Protein AF-R5PTF3-F1 (afdb_monomer_lite)

pLDDT: mean 95.13, std 4.02, range [66.94, 98.62]

Structure (mmCIF, N/CA/C/O backbone):
data_AF-R5PTF3-F1
#
_entry.id   AF-R5PTF3-F1
#
loop_
_atom_site.group_PDB
_atom_site.id
_atom_site.type_symbol
_atom_site.label_atom_id
_atom_site.label_alt_id
_atom_site.label_comp_id
_atom_site.label_asym_id
_atom_site.label_entity_id
_atom_site.label_seq_id
_atom_site.pdbx_PDB_ins_code
_atom_site.Cartn_x
_atom_site.Cartn_y
_atom_site.Cartn_z
_atom_site.occupancy
_atom_site.B_iso_or_equiv
_atom_site.auth_seq_id
_atom_site.auth_comp_id
_atom_site.auth_asym_id
_atom_site.auth_atom_id
_atom_site.pdbx_PDB_model_num
ATOM 1 N N . MET A 1 1 ? 1.029 9.473 -10.080 1.00 85.06 1 MET A N 1
ATOM 2 C CA . MET A 1 1 ? 0.817 8.023 -9.929 1.00 85.06 1 MET A CA 1
ATOM 3 C C . MET A 1 1 ? 0.333 7.669 -8.536 1.00 85.06 1 MET A C 1
ATOM 5 O O . MET A 1 1 ? -0.855 7.446 -8.408 1.00 85.06 1 MET A O 1
ATOM 9 N N . GLU A 1 2 ? 1.169 7.704 -7.494 1.00 86.12 2 GLU A N 1
ATOM 10 C CA . GLU A 1 2 ? 0.723 7.482 -6.101 1.00 86.12 2 GLU A CA 1
ATOM 11 C C . GLU A 1 2 ? -0.422 8.429 -5.703 1.00 86.12 2 GLU A C 1
ATOM 13 O O . GLU A 1 2 ? -1.477 7.994 -5.263 1.00 86.12 2 GLU A O 1
ATOM 18 N N . ARG A 1 3 ? -0.299 9.732 -5.988 1.00 90.38 3 ARG A N 1
ATOM 19 C CA . ARG A 1 3 ? -1.401 10.696 -5.780 1.00 90.38 3 ARG A CA 1
ATOM 20 C C . ARG A 1 3 ? -2.704 10.304 -6.486 1.00 90.38 3 ARG A C 1
ATOM 22 O O . ARG A 1 3 ? -3.780 10.504 -5.934 1.00 90.38 3 ARG A O 1
ATOM 29 N N . ASP A 1 4 ? -2.607 9.763 -7.699 1.00 92.44 4 ASP A N 1
ATOM 30 C CA . ASP A 1 4 ? -3.776 9.321 -8.464 1.00 92.44 4 ASP A CA 1
ATOM 31 C C . ASP A 1 4 ? -4.361 8.045 -7.858 1.00 92.44 4 ASP A C 1
ATOM 33 O O . ASP A 1 4 ? -5.572 7.938 -7.718 1.00 92.44 4 ASP A O 1
ATOM 37 N N . PHE A 1 5 ? -3.509 7.116 -7.414 1.00 96.25 5 PHE A N 1
ATOM 38 C CA . PHE A 1 5 ? -3.936 5.921 -6.696 1.00 96.25 5 PHE A CA 1
ATOM 39 C C . PHE A 1 5 ? -4.669 6.277 -5.396 1.00 96.25 5 PHE A C 1
ATOM 41 O O . PHE A 1 5 ? -5.786 5.810 -5.173 1.00 96.25 5 PHE A O 1
ATOM 48 N N . ALA A 1 6 ? -4.091 7.163 -4.582 1.00 96.81 6 ALA A N 1
ATOM 49 C CA . ALA A 1 6 ? -4.720 7.675 -3.371 1.00 96.81 6 ALA A CA 1
ATOM 50 C C . ALA A 1 6 ? -6.099 8.277 -3.675 1.00 96.81 6 ALA A C 1
ATOM 52 O O . ALA A 1 6 ? -7.094 7.816 -3.124 1.00 96.81 6 ALA A O 1
ATOM 53 N N . ARG A 1 7 ? -6.187 9.211 -4.630 1.00 95.56 7 ARG A N 1
ATOM 54 C CA . ARG A 1 7 ? -7.453 9.858 -5.006 1.00 95.56 7 ARG A CA 1
ATOM 55 C C . ARG A 1 7 ? -8.495 8.864 -5.525 1.00 95.56 7 ARG A C 1
ATOM 57 O O . ARG A 1 7 ? -9.645 8.876 -5.089 1.00 95.56 7 ARG A O 1
ATOM 64 N N . ASP A 1 8 ? -8.114 8.037 -6.493 1.00 95.94 8 ASP A N 1
ATOM 65 C CA . ASP A 1 8 ? -9.064 7.278 -7.310 1.00 95.94 8 ASP A CA 1
ATOM 66 C C . ASP A 1 8 ? -9.461 5.940 -6.670 1.00 95.94 8 ASP A C 1
ATOM 68 O O . ASP A 1 8 ? -10.546 5.426 -6.962 1.00 95.94 8 ASP A O 1
ATOM 72 N 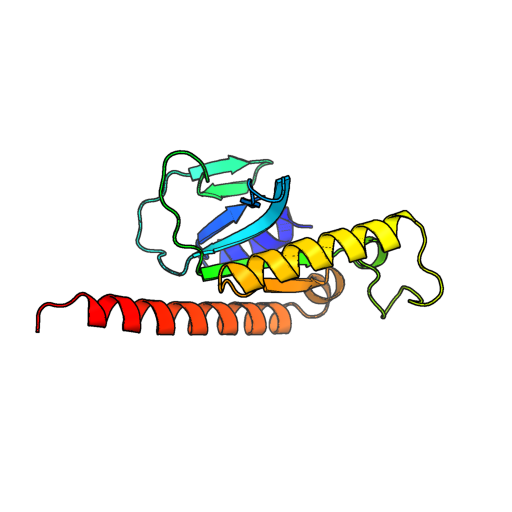N . PHE A 1 9 ? -8.625 5.400 -5.774 1.00 97.31 9 PHE A N 1
ATOM 73 C CA . PHE A 1 9 ? -8.848 4.114 -5.110 1.00 97.31 9 PHE A CA 1
ATOM 74 C C . PHE A 1 9 ? -9.027 4.238 -3.601 1.00 97.31 9 PHE A C 1
ATOM 76 O O . PHE A 1 9 ? -9.918 3.583 -3.068 1.00 97.31 9 PHE A O 1
ATOM 83 N N . LEU A 1 10 ? -8.232 5.051 -2.904 1.00 97.38 10 LEU A N 1
ATOM 84 C CA . LEU A 1 10 ? -8.314 5.130 -1.443 1.00 97.38 10 LEU A CA 1
ATOM 85 C C . LEU A 1 10 ? -9.377 6.142 -1.001 1.00 97.38 10 LEU A C 1
ATOM 87 O O . LEU A 1 10 ? -10.390 5.755 -0.416 1.00 97.38 10 LEU A O 1
ATOM 91 N N . ASP A 1 11 ? -9.204 7.412 -1.364 1.00 96.44 11 ASP A N 1
ATOM 92 C CA . ASP A 1 11 ? -10.078 8.520 -0.972 1.00 96.44 11 ASP A CA 1
ATOM 93 C C . ASP A 1 11 ? -11.506 8.302 -1.478 1.00 96.44 11 ASP A C 1
ATOM 95 O O . ASP A 1 11 ? -12.471 8.408 -0.720 1.00 96.44 11 ASP A O 1
ATOM 99 N N . LYS A 1 12 ? -11.650 7.927 -2.757 1.00 95.94 12 LYS A N 1
ATOM 100 C CA . LYS A 1 12 ? -12.953 7.662 -3.386 1.00 95.94 12 LYS A CA 1
ATOM 101 C C . LYS A 1 12 ? -13.754 6.562 -2.684 1.00 95.94 12 LYS A C 1
ATOM 103 O O . LYS A 1 12 ? -14.981 6.579 -2.749 1.00 95.94 12 LYS A O 1
ATOM 108 N N . ASN A 1 13 ? -13.077 5.620 -2.028 1.00 94.75 13 ASN A N 1
ATOM 109 C CA . ASN A 1 13 ? -13.707 4.517 -1.303 1.00 94.75 13 ASN A CA 1
ATOM 110 C C . ASN A 1 13 ? -13.680 4.719 0.222 1.00 94.75 13 ASN A C 1
ATOM 112 O O . ASN A 1 13 ? -13.996 3.790 0.960 1.00 94.75 13 ASN A O 1
ATOM 116 N N . GLY A 1 14 ? -13.316 5.916 0.703 1.00 94.38 14 GLY A N 1
ATOM 117 C CA . GLY A 1 14 ? -13.292 6.244 2.131 1.00 94.38 14 GLY A CA 1
ATOM 118 C C . GLY A 1 14 ? -12.279 5.427 2.937 1.00 94.38 14 GLY A C 1
ATOM 119 O O . GLY A 1 14 ? -12.465 5.231 4.136 1.00 94.38 14 GLY A O 1
ATOM 120 N N . ILE A 1 15 ? -11.232 4.916 2.288 1.00 96.81 15 ILE A N 1
ATOM 121 C CA . ILE A 1 15 ? -10.205 4.107 2.943 1.00 96.81 15 ILE A CA 1
ATOM 122 C C . ILE A 1 15 ? -9.294 5.036 3.743 1.00 96.81 15 ILE A C 1
ATOM 124 O O . ILE A 1 15 ? -8.801 6.035 3.225 1.00 96.81 15 ILE A O 1
ATOM 128 N N . VAL A 1 16 ? -9.049 4.694 5.009 1.00 97.81 16 VAL A N 1
ATOM 129 C CA . VAL A 1 16 ? -8.187 5.469 5.907 1.00 97.81 16 VAL A CA 1
ATOM 130 C C . VAL A 1 16 ? -6.759 4.934 5.848 1.00 97.81 16 VAL A C 1
ATOM 132 O O . VAL A 1 16 ? -6.521 3.738 6.042 1.00 97.81 16 VAL A O 1
ATOM 135 N N . TYR A 1 17 ? -5.799 5.826 5.602 1.00 98.56 17 TYR A N 1
ATOM 136 C CA . TYR A 1 17 ? -4.403 5.450 5.398 1.00 98.56 17 TYR A CA 1
ATOM 137 C C . TYR A 1 17 ? -3.397 6.481 5.912 1.00 98.56 17 TYR A C 1
ATOM 139 O O . TYR A 1 17 ? -3.684 7.677 5.998 1.00 98.56 17 TYR A O 1
ATOM 147 N N . ILE A 1 18 ? -2.186 6.002 6.191 1.00 98.56 18 ILE A N 1
ATOM 148 C CA . ILE A 1 18 ? -0.962 6.808 6.271 1.00 98.56 18 ILE A CA 1
ATOM 149 C C . ILE A 1 18 ? -0.279 6.728 4.906 1.00 98.56 18 ILE A C 1
ATOM 151 O O . ILE A 1 18 ? -0.116 5.627 4.384 1.00 98.56 18 ILE A O 1
ATOM 155 N N . TYR A 1 19 ? 0.122 7.866 4.338 1.00 98.50 19 TYR A N 1
ATOM 156 C CA . TYR A 1 19 ? 0.925 7.922 3.113 1.00 98.50 19 TYR A CA 1
ATOM 157 C C . TYR A 1 19 ? 2.414 8.029 3.454 1.00 98.50 19 TYR A C 1
ATOM 159 O O . TYR A 1 19 ? 2.794 8.807 4.333 1.00 98.50 19 TYR A O 1
ATOM 167 N N . GLN A 1 20 ? 3.249 7.263 2.744 1.00 97.50 20 GLN A N 1
ATOM 168 C CA . GLN A 1 20 ? 4.677 7.102 3.018 1.00 97.50 20 GLN A CA 1
ATOM 169 C C . GLN A 1 20 ? 4.923 6.723 4.487 1.00 97.50 20 GLN A C 1
ATOM 171 O O . GLN A 1 20 ? 5.557 7.470 5.241 1.00 97.50 20 GLN A O 1
ATOM 176 N N . TYR A 1 21 ? 4.376 5.574 4.890 1.00 98.31 21 TYR A N 1
ATOM 177 C CA . TYR A 1 21 ? 4.517 5.020 6.233 1.00 98.31 21 TYR A CA 1
ATOM 178 C C . TYR A 1 21 ? 5.964 4.603 6.494 1.00 98.31 21 TYR A C 1
ATOM 180 O O . TYR A 1 21 ? 6.524 3.790 5.762 1.00 98.31 21 TYR A O 1
ATOM 188 N N . GLU A 1 22 ? 6.570 5.114 7.560 1.00 98.06 22 GLU A N 1
ATOM 189 C CA . GLU A 1 22 ? 7.942 4.799 7.941 1.00 98.06 22 GLU A CA 1
ATOM 190 C C . GLU A 1 22 ? 8.012 3.562 8.843 1.00 98.06 22 GLU A C 1
ATOM 192 O O . GLU A 1 22 ? 7.636 3.603 10.018 1.00 98.06 22 GLU A O 1
ATOM 197 N N . ALA A 1 23 ? 8.602 2.482 8.336 1.00 97.69 23 ALA A N 1
ATOM 198 C CA . ALA A 1 23 ? 9.071 1.374 9.158 1.00 97.69 23 ALA A CA 1
ATOM 199 C C . ALA A 1 23 ? 10.457 1.720 9.727 1.00 97.69 23 ALA A C 1
ATOM 201 O O . ALA A 1 23 ? 11.505 1.445 9.130 1.00 97.69 23 ALA A O 1
ATOM 202 N N . LYS A 1 24 ? 10.452 2.410 10.875 1.00 95.94 24 LYS A N 1
ATOM 203 C CA . LYS A 1 24 ? 11.640 3.028 11.498 1.00 95.94 24 LYS A CA 1
ATOM 204 C C . LYS A 1 24 ? 12.773 2.045 11.790 1.00 95.94 24 LYS A C 1
ATOM 206 O O . LYS A 1 24 ? 13.945 2.394 11.669 1.00 95.94 24 LYS A O 1
ATOM 211 N N . ASP A 1 25 ? 12.430 0.818 12.153 1.00 95.69 25 ASP A N 1
ATOM 212 C CA . ASP A 1 25 ? 13.348 -0.277 12.462 1.00 95.69 25 ASP A CA 1
ATOM 213 C C . ASP A 1 25 ? 14.150 -0.756 11.245 1.00 95.69 25 ASP A C 1
ATOM 215 O O . ASP A 1 25 ? 15.317 -1.121 11.394 1.00 95.69 25 ASP A O 1
ATOM 219 N N . ILE A 1 26 ? 13.585 -0.672 10.037 1.00 97.12 26 ILE A N 1
ATOM 220 C CA . ILE A 1 26 ? 14.309 -0.964 8.787 1.00 97.12 26 ILE A CA 1
ATOM 221 C C . ILE A 1 26 ? 14.736 0.292 8.018 1.00 97.12 26 ILE A C 1
ATOM 223 O O . ILE A 1 26 ? 15.418 0.174 7.000 1.00 97.12 26 ILE A O 1
ATOM 227 N N . LYS A 1 27 ? 14.383 1.493 8.502 1.00 96.88 27 LYS A N 1
ATOM 228 C CA . LYS A 1 27 ? 14.657 2.790 7.852 1.00 96.88 27 LYS A CA 1
ATOM 229 C C . LYS A 1 27 ? 14.192 2.805 6.389 1.00 96.88 27 LYS A C 1
ATOM 231 O O . LYS A 1 27 ? 14.939 3.176 5.471 1.00 96.88 27 LYS A O 1
ATOM 236 N N . ARG A 1 28 ? 12.970 2.319 6.165 1.00 97.56 28 ARG A N 1
ATOM 237 C CA . ARG A 1 28 ? 12.309 2.264 4.856 1.00 97.56 28 ARG A CA 1
ATOM 238 C C . ARG A 1 28 ? 10.873 2.744 4.970 1.00 97.56 28 ARG A C 1
ATOM 240 O O . ARG A 1 28 ? 10.288 2.722 6.049 1.00 97.56 28 ARG A O 1
ATOM 247 N N . TYR A 1 29 ? 10.336 3.154 3.831 1.00 97.94 29 TYR A N 1
ATOM 248 C CA . TYR A 1 29 ? 8.973 3.639 3.710 1.00 97.94 29 TYR A CA 1
ATOM 249 C C . TYR A 1 29 ? 8.146 2.655 2.898 1.00 97.94 29 TYR A C 1
ATOM 251 O O . TYR A 1 29 ? 8.672 2.089 1.940 1.00 97.94 29 TYR A O 1
ATOM 259 N N . PHE A 1 30 ? 6.893 2.479 3.294 1.00 98.44 30 PHE A N 1
ATOM 260 C CA . PHE A 1 30 ? 5.841 1.874 2.488 1.00 98.44 30 PHE A CA 1
ATOM 261 C C . PHE A 1 30 ? 4.960 2.970 1.906 1.00 98.44 30 PHE A C 1
ATOM 263 O O . PHE A 1 30 ? 4.722 3.966 2.592 1.00 98.44 30 PHE A O 1
ATOM 270 N N . ASP A 1 31 ? 4.446 2.798 0.690 1.00 98.00 31 ASP A N 1
ATOM 271 C CA . ASP A 1 31 ? 3.648 3.849 0.046 1.00 98.00 31 ASP A CA 1
ATOM 272 C C . ASP A 1 31 ? 2.384 4.152 0.844 1.00 98.00 31 ASP A C 1
ATOM 274 O O . ASP A 1 31 ? 2.075 5.319 1.094 1.00 98.00 31 ASP A O 1
ATOM 278 N N . TYR A 1 32 ? 1.700 3.108 1.329 1.00 98.62 32 TYR A N 1
ATOM 279 C CA . TYR A 1 32 ? 0.544 3.268 2.205 1.00 98.62 32 TYR A CA 1
ATOM 280 C C . TYR A 1 32 ? 0.493 2.226 3.319 1.00 98.62 32 TYR A C 1
ATOM 282 O O . TYR A 1 32 ? 0.738 1.041 3.097 1.00 98.62 32 TYR A O 1
ATOM 290 N N . ALA A 1 33 ? 0.066 2.660 4.503 1.00 98.56 33 ALA A N 1
ATOM 291 C CA . ALA A 1 33 ? -0.413 1.774 5.561 1.00 98.56 33 ALA A CA 1
ATOM 292 C C . ALA A 1 33 ? -1.917 1.973 5.742 1.00 98.56 33 ALA A C 1
ATOM 294 O O . ALA A 1 33 ? -2.362 3.099 5.965 1.00 98.56 33 ALA A O 1
ATOM 295 N N . ILE A 1 34 ? -2.696 0.895 5.663 1.00 98.50 34 ILE A N 1
ATOM 296 C CA . ILE A 1 34 ? -4.163 0.939 5.688 1.00 98.50 34 ILE A CA 1
ATOM 297 C C . ILE A 1 34 ? -4.693 0.464 7.037 1.00 98.50 34 ILE A C 1
ATOM 299 O O . ILE A 1 34 ? -4.170 -0.491 7.614 1.00 98.50 34 ILE A O 1
ATOM 303 N N . THR A 1 35 ? -5.770 1.087 7.517 1.00 97.69 35 THR A N 1
ATOM 304 C CA . THR A 1 35 ? -6.541 0.620 8.677 1.00 97.69 35 THR A CA 1
ATOM 305 C C . THR A 1 35 ? -7.995 0.352 8.300 1.00 97.69 35 THR A C 1
ATOM 307 O O . THR A 1 35 ? -8.588 1.099 7.525 1.00 97.69 35 THR A O 1
ATOM 310 N N . VAL A 1 36 ? -8.586 -0.698 8.877 1.00 96.50 36 VAL A N 1
ATOM 311 C CA . VAL A 1 36 ? -10.041 -0.936 8.814 1.00 96.50 36 VAL A CA 1
ATOM 312 C C . VAL A 1 36 ? -10.814 -0.230 9.935 1.00 96.50 36 VAL A C 1
ATOM 314 O O . VAL A 1 36 ? -12.039 -0.235 9.935 1.00 96.50 36 VAL A O 1
ATOM 317 N N . TYR A 1 37 ? -10.116 0.397 10.885 1.00 94.81 37 TYR A N 1
ATOM 318 C CA . TYR A 1 37 ? -10.708 1.145 12.001 1.00 94.81 37 TYR A CA 1
ATOM 319 C C . TYR A 1 37 ? -11.071 2.569 11.564 1.00 94.81 37 TYR A C 1
ATOM 321 O O . TYR A 1 37 ? -10.531 3.559 12.057 1.00 94.81 37 TYR A O 1
ATOM 329 N N . SER A 1 38 ? -11.943 2.663 10.562 1.00 90.62 38 SER A N 1
ATOM 330 C CA . SER A 1 38 ? -12.312 3.920 9.896 1.00 90.62 38 SER A CA 1
ATOM 331 C C . SER A 1 38 ? -13.066 4.913 10.793 1.00 90.62 38 SER A C 1
ATOM 333 O O . SER A 1 38 ? -13.089 6.107 10.516 1.00 90.62 38 SER A O 1
ATOM 335 N N . GLU A 1 39 ? -13.663 4.430 11.880 1.00 90.38 39 GLU A N 1
ATOM 336 C CA . GLU A 1 39 ? -14.452 5.199 12.842 1.00 90.38 39 GLU A CA 1
ATOM 337 C C . GLU A 1 39 ? -13.612 6.007 13.844 1.00 90.38 39 GLU A C 1
ATOM 339 O O . GLU A 1 39 ? -14.149 6.822 14.597 1.00 90.38 39 GLU A O 1
ATOM 344 N N . VAL A 1 40 ? -12.298 5.780 13.888 1.00 93.50 40 VAL A N 1
ATOM 345 C CA . VAL A 1 40 ? -11.398 6.483 14.804 1.00 93.50 40 VAL A CA 1
ATOM 346 C C . VAL A 1 40 ? -11.083 7.881 14.269 1.00 93.50 40 VAL A C 1
ATOM 348 O O . VAL A 1 40 ? -10.706 8.065 13.112 1.00 93.50 40 VAL A O 1
ATOM 351 N N . ASN A 1 41 ? -11.167 8.883 15.146 1.00 94.94 41 ASN A N 1
ATOM 352 C CA . ASN A 1 41 ? -10.788 10.262 14.835 1.00 94.94 41 ASN A CA 1
ATOM 353 C C . ASN A 1 41 ? -9.261 10.424 14.843 1.00 94.94 41 ASN A C 1
ATOM 355 O O . ASN A 1 41 ? -8.678 10.871 15.832 1.00 94.94 41 ASN A O 1
ATOM 359 N N . TYR A 1 42 ? -8.612 10.042 13.747 1.00 97.69 42 TYR A N 1
ATOM 360 C CA . TYR A 1 42 ? -7.170 10.202 13.587 1.00 97.69 42 TYR A CA 1
ATOM 361 C C . TYR A 1 42 ? -6.763 11.659 13.342 1.00 97.69 42 TYR A C 1
ATOM 363 O O . TYR A 1 42 ? -7.438 12.408 12.632 1.00 97.69 42 TYR A O 1
ATOM 371 N N . LEU A 1 43 ? -5.592 12.045 13.855 1.00 97.50 43 LEU A N 1
ATOM 372 C CA . LEU A 1 43 ? -4.928 13.279 13.443 1.00 97.50 43 LEU A CA 1
ATOM 373 C C . LEU A 1 43 ? -4.485 13.137 11.985 1.00 97.50 43 LEU A C 1
ATOM 375 O O . LEU A 1 43 ? -3.825 12.164 11.620 1.00 97.50 43 LEU A O 1
ATOM 379 N N . THR A 1 44 ? -4.833 14.108 11.148 1.00 97.38 44 THR A N 1
ATOM 380 C CA . THR A 1 44 ? -4.470 14.105 9.726 1.00 97.38 44 THR A CA 1
ATOM 381 C C . THR A 1 44 ? -3.4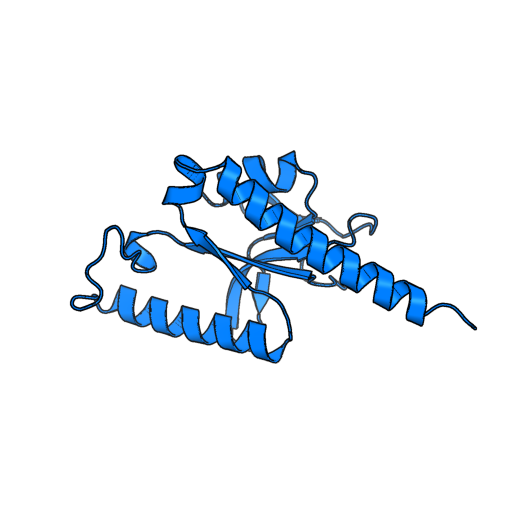32 15.169 9.418 1.00 97.38 44 THR A C 1
ATOM 383 O O . THR A 1 44 ? -3.386 16.208 10.075 1.00 97.38 44 THR A O 1
ATOM 386 N N . GLU A 1 45 ? -2.661 14.949 8.365 1.00 97.62 45 GLU A N 1
ATOM 387 C CA . GLU A 1 45 ? -1.744 15.924 7.787 1.00 97.62 45 GLU A CA 1
ATOM 388 C C . GLU A 1 45 ? -1.892 15.973 6.264 1.00 97.62 45 GLU A C 1
ATOM 390 O O . GLU A 1 45 ? -2.552 15.126 5.661 1.00 97.62 45 GLU A O 1
ATOM 395 N N . ILE A 1 46 ? -1.305 16.998 5.645 1.00 97.06 46 ILE A N 1
ATOM 396 C CA . ILE A 1 46 ? -1.182 17.079 4.190 1.00 97.06 46 ILE A CA 1
ATOM 397 C C . ILE A 1 46 ? 0.278 16.811 3.847 1.00 97.06 46 ILE A C 1
ATOM 399 O O . ILE A 1 46 ? 1.145 17.623 4.171 1.00 97.06 46 ILE A O 1
ATOM 403 N N . LYS A 1 47 ? 0.541 15.693 3.172 1.00 94.94 47 LYS A N 1
ATOM 404 C CA . LYS A 1 47 ? 1.871 15.304 2.701 1.00 94.94 47 LYS A CA 1
ATOM 405 C C . LYS A 1 47 ? 1.845 15.241 1.183 1.00 94.94 47 LYS A C 1
ATOM 407 O O . LYS A 1 47 ? 1.027 14.534 0.606 1.00 94.94 47 LYS A O 1
ATOM 412 N N . ASP A 1 48 ? 2.684 16.041 0.527 1.00 92.12 48 ASP A N 1
ATOM 413 C CA . ASP A 1 48 ? 2.739 16.124 -0.938 1.00 92.12 48 ASP A CA 1
ATOM 414 C C . ASP A 1 48 ? 1.371 16.382 -1.604 1.00 92.12 48 ASP A C 1
ATOM 416 O O . ASP A 1 48 ? 1.082 15.879 -2.687 1.00 92.12 48 ASP A O 1
ATOM 420 N N . GLY A 1 49 ? 0.505 17.166 -0.957 1.00 92.38 49 GLY A N 1
ATOM 421 C CA . GLY A 1 49 ? -0.847 17.459 -1.448 1.00 92.38 49 GLY A CA 1
ATOM 422 C C . GLY A 1 49 ? -1.875 16.340 -1.232 1.00 92.38 49 GLY A C 1
ATOM 423 O O . GLY A 1 49 ? -3.021 16.507 -1.637 1.00 92.38 49 GLY A O 1
ATOM 424 N N . ILE A 1 50 ? -1.499 15.237 -0.580 1.00 95.12 50 ILE A N 1
ATOM 425 C CA . ILE A 1 50 ? -2.401 14.163 -0.154 1.00 95.12 50 ILE A CA 1
ATOM 426 C C . ILE A 1 50 ? -2.779 14.400 1.309 1.00 95.12 50 ILE A C 1
ATOM 428 O O . ILE A 1 50 ? -1.900 14.565 2.155 1.00 95.12 50 ILE A O 1
ATOM 432 N N . LYS A 1 51 ? -4.078 14.411 1.623 1.00 96.88 51 LYS A N 1
ATOM 433 C CA . LYS A 1 51 ? -4.550 14.426 3.013 1.00 96.88 51 LYS A CA 1
ATOM 434 C C . LYS A 1 51 ? -4.569 12.992 3.540 1.00 96.88 51 LYS A C 1
ATOM 436 O O . LYS A 1 51 ? -5.397 12.202 3.109 1.00 96.88 51 LYS A O 1
ATOM 441 N N . CYS A 1 52 ? -3.702 12.675 4.492 1.00 97.94 52 CYS A N 1
ATOM 442 C CA . CYS A 1 52 ? -3.584 11.338 5.071 1.00 97.94 52 CYS A CA 1
ATOM 443 C C . CYS A 1 52 ? -3.511 11.397 6.600 1.00 97.94 52 CYS A C 1
ATOM 445 O O . CYS A 1 52 ? -3.414 12.470 7.200 1.00 97.94 52 CYS A O 1
ATOM 447 N N . VAL A 1 53 ? -3.564 10.239 7.254 1.00 98.31 53 VAL A N 1
ATOM 448 C CA . VAL A 1 53 ? -3.322 10.132 8.694 1.00 98.31 53 VAL A CA 1
ATOM 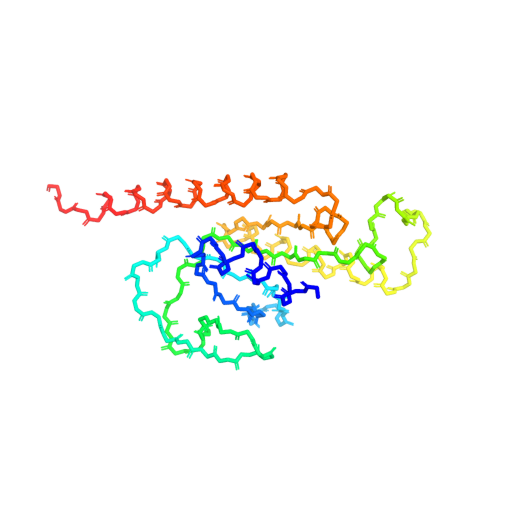449 C C . VAL A 1 53 ? -1.855 10.434 8.993 1.00 98.31 53 VAL A C 1
ATOM 451 O O . VAL A 1 53 ? -0.961 9.961 8.293 1.00 98.31 53 VAL A O 1
ATOM 454 N N . LYS A 1 54 ? -1.611 11.214 10.049 1.00 98.00 54 LYS A N 1
ATOM 455 C CA . LYS A 1 54 ? -0.267 11.499 10.549 1.00 98.00 54 LYS A CA 1
ATOM 456 C C . LYS A 1 54 ? 0.285 10.290 11.299 1.00 98.00 54 LYS A C 1
ATOM 458 O O . LYS A 1 54 ? -0.353 9.804 12.224 1.00 98.00 54 LYS A O 1
ATOM 463 N N . GLN A 1 55 ? 1.479 9.816 10.969 1.00 97.44 55 GLN A N 1
ATOM 464 C CA . GLN A 1 55 ? 2.035 8.651 11.671 1.00 97.44 55 GLN A CA 1
ATOM 465 C C . GLN A 1 55 ? 2.435 8.960 13.125 1.00 97.44 55 GLN A C 1
ATOM 467 O O . GLN A 1 55 ? 2.199 8.160 14.027 1.00 97.44 55 GLN A O 1
ATOM 472 N N . GLU A 1 56 ? 3.048 10.119 13.362 1.00 95.94 56 GLU A N 1
ATOM 473 C CA . GLU A 1 56 ? 3.631 10.458 14.661 1.00 95.94 56 GLU A CA 1
ATOM 474 C C . GLU A 1 56 ? 2.601 10.969 15.672 1.00 95.94 56 GLU A C 1
ATOM 476 O O . GLU A 1 56 ? 1.748 11.801 15.356 1.00 95.94 56 GLU A O 1
ATOM 481 N N . GLY A 1 57 ? 2.765 10.551 16.930 1.00 93.69 57 GLY A N 1
ATOM 482 C CA . GLY A 1 57 ? 1.990 11.070 18.060 1.00 93.69 57 GLY A CA 1
ATOM 483 C C . GLY A 1 57 ? 0.602 10.451 18.230 1.00 93.69 57 GLY A C 1
ATOM 484 O O . GLY A 1 57 ? -0.173 10.939 19.048 1.00 93.69 57 GLY A O 1
ATOM 485 N N . GLN A 1 58 ? 0.283 9.382 17.498 1.00 95.31 58 GLN A N 1
ATOM 486 C CA . GLN A 1 58 ? -0.948 8.618 17.683 1.00 95.31 58 GLN A CA 1
ATOM 487 C C . GLN A 1 58 ? -0.744 7.132 17.391 1.00 95.31 58 GLN A C 1
ATOM 489 O O . GLN A 1 58 ? 0.211 6.732 16.728 1.00 95.31 58 GLN A O 1
ATOM 494 N N . TYR A 1 59 ? -1.660 6.306 17.893 1.00 95.12 59 TYR A N 1
ATOM 495 C CA . TYR A 1 59 ? -1.699 4.891 17.555 1.00 95.12 59 TYR A CA 1
ATOM 496 C C . TYR A 1 59 ? -2.508 4.674 16.275 1.00 95.12 59 TYR A C 1
ATOM 498 O O . TYR A 1 59 ? -3.647 5.127 16.174 1.00 95.12 59 TYR A O 1
ATOM 506 N N . PHE A 1 60 ? -1.934 3.939 15.324 1.00 96.75 60 PHE A N 1
ATOM 507 C CA . PHE A 1 60 ? -2.586 3.559 14.076 1.00 96.75 60 PHE A CA 1
ATOM 508 C C . PHE A 1 60 ? -2.547 2.027 13.918 1.00 96.75 60 PHE A C 1
ATOM 510 O O . PHE A 1 60 ? -1.474 1.471 13.669 1.00 96.75 60 PHE A O 1
ATOM 517 N N . PRO A 1 61 ? -3.678 1.318 14.099 1.00 95.56 61 PRO A N 1
ATOM 518 C CA . PRO A 1 61 ? -3.747 -0.134 13.958 1.00 95.56 61 PRO A CA 1
ATOM 519 C C . PRO A 1 61 ? -3.675 -0.549 12.481 1.00 95.56 61 PRO A C 1
ATOM 521 O O . PRO A 1 61 ? -4.689 -0.674 11.794 1.00 95.56 61 PRO A O 1
ATOM 524 N N . VAL A 1 62 ? -2.455 -0.779 11.993 1.00 97.31 62 VAL A N 1
ATOM 525 C CA . VAL A 1 62 ? -2.221 -1.216 10.611 1.00 97.31 62 VAL A CA 1
ATOM 526 C C . VAL A 1 62 ? -2.888 -2.569 10.364 1.00 97.31 62 VAL A C 1
ATOM 528 O O . VAL A 1 62 ? -2.619 -3.554 11.050 1.00 97.31 62 VAL A O 1
ATOM 531 N N . SER A 1 63 ? -3.746 -2.612 9.349 1.00 97.75 63 SER A N 1
ATOM 532 C CA . SER A 1 63 ? -4.426 -3.818 8.879 1.00 97.75 63 SER A CA 1
ATOM 533 C C . SER A 1 63 ? -3.655 -4.500 7.750 1.00 97.75 63 SER A C 1
ATOM 535 O O . SER A 1 63 ? -3.568 -5.724 7.739 1.00 97.75 63 SER A O 1
ATOM 537 N N . PHE A 1 64 ? -3.084 -3.720 6.827 1.00 98.38 64 PHE A N 1
ATOM 538 C CA . PHE A 1 64 ? -2.181 -4.177 5.765 1.00 98.38 64 PHE A CA 1
ATOM 539 C C . PHE A 1 64 ? -1.385 -2.999 5.175 1.00 98.38 64 PHE A C 1
ATOM 541 O O . PHE A 1 64 ? -1.758 -1.838 5.360 1.00 98.38 64 PHE A O 1
ATOM 548 N N . MET A 1 65 ? -0.292 -3.307 4.475 1.00 98.50 65 MET A N 1
ATOM 549 C CA . MET A 1 65 ? 0.547 -2.348 3.744 1.00 98.50 65 MET A CA 1
ATOM 550 C C . MET A 1 65 ? 0.288 -2.429 2.238 1.00 98.50 65 MET A C 1
ATOM 552 O O . MET A 1 65 ? -0.075 -3.495 1.734 1.00 98.50 65 MET A O 1
ATOM 556 N N . ILE A 1 66 ? 0.522 -1.329 1.521 1.00 98.50 66 ILE A N 1
ATOM 557 C CA . ILE A 1 66 ? 0.486 -1.269 0.055 1.00 98.50 66 ILE A CA 1
ATOM 558 C C . ILE A 1 66 ? 1.803 -0.705 -0.486 1.00 98.50 66 ILE A C 1
ATOM 560 O O . ILE A 1 66 ? 2.318 0.277 0.047 1.00 98.50 66 ILE A O 1
ATOM 564 N N . GLU A 1 67 ? 2.276 -1.294 -1.584 1.00 98.12 67 GLU A N 1
ATOM 565 C CA . GLU A 1 67 ? 3.287 -0.726 -2.487 1.00 98.12 67 GLU A CA 1
ATOM 566 C C . GLU A 1 67 ? 2.698 -0.590 -3.898 1.00 98.12 67 GLU A C 1
ATOM 568 O O . GLU A 1 67 ? 2.050 -1.517 -4.402 1.00 98.12 67 GLU A O 1
ATOM 573 N N . VAL A 1 68 ? 2.922 0.557 -4.533 1.00 97.19 68 VAL A N 1
ATOM 574 C CA . VAL A 1 68 ? 2.602 0.840 -5.931 1.00 97.19 68 VAL A CA 1
ATOM 575 C C . VAL A 1 68 ? 3.881 0.700 -6.752 1.00 97.19 68 VAL A C 1
ATOM 577 O O . VAL A 1 68 ? 4.663 1.631 -6.922 1.00 97.19 68 VAL A O 1
ATOM 580 N N . ASP A 1 69 ? 4.078 -0.489 -7.308 1.00 95.94 69 ASP A N 1
ATOM 581 C CA . ASP A 1 69 ? 5.322 -0.846 -7.973 1.00 95.94 69 ASP A CA 1
ATOM 582 C C . ASP A 1 69 ? 5.362 -0.306 -9.414 1.00 95.94 69 ASP A C 1
ATOM 584 O O . ASP A 1 69 ? 4.586 -0.695 -10.301 1.00 95.94 69 ASP A O 1
ATOM 588 N N . GLY A 1 70 ? 6.324 0.584 -9.672 1.00 94.81 70 GLY A N 1
ATOM 589 C CA . GLY A 1 70 ? 6.679 1.040 -11.015 1.00 94.81 70 GLY A CA 1
ATOM 590 C C . GLY A 1 70 ? 7.360 -0.065 -11.815 1.00 94.81 70 GLY A C 1
ATOM 591 O O . GLY A 1 70 ? 8.417 -0.563 -11.423 1.00 94.81 70 GLY A O 1
ATOM 592 N N . GLY A 1 71 ? 6.795 -0.425 -12.971 1.00 94.12 71 GLY A N 1
ATOM 593 C CA . GLY A 1 71 ? 7.178 -1.661 -13.657 1.00 94.12 71 GLY A CA 1
ATOM 594 C C . GLY A 1 71 ? 8.661 -1.745 -14.040 1.00 94.12 71 GLY A C 1
ATOM 595 O O . GLY A 1 71 ? 9.299 -2.773 -13.845 1.00 94.12 71 GLY A O 1
ATOM 596 N N . TYR A 1 72 ? 9.262 -0.656 -14.522 1.00 94.19 72 TYR A N 1
ATOM 597 C CA . TYR A 1 72 ? 10.692 -0.655 -14.849 1.00 94.19 72 TYR A CA 1
ATOM 598 C C . TYR A 1 72 ? 11.577 -0.754 -13.595 1.00 94.19 72 TYR A C 1
ATOM 600 O O . TYR A 1 72 ? 12.565 -1.490 -13.583 1.00 94.19 72 TYR A O 1
ATOM 608 N N . TYR A 1 73 ? 11.226 -0.023 -12.534 1.00 93.25 73 TYR A N 1
ATOM 609 C CA . TYR A 1 73 ? 12.033 0.102 -11.318 1.00 93.25 73 TYR A CA 1
ATOM 610 C C . TYR A 1 73 ? 11.984 -1.153 -10.444 1.00 93.25 73 TYR A C 1
ATOM 612 O O . TYR A 1 73 ? 13.016 -1.553 -9.902 1.00 93.25 73 TYR A O 1
ATOM 620 N N . HIS A 1 74 ? 10.815 -1.786 -10.357 1.00 94.81 74 HIS A N 1
ATOM 621 C CA . HIS A 1 74 ? 10.579 -3.015 -9.595 1.00 94.81 74 HIS A CA 1
ATOM 622 C C . HIS A 1 74 ? 10.643 -4.281 -10.460 1.00 94.81 74 HIS A C 1
ATOM 624 O O . HIS A 1 74 ? 10.446 -5.387 -9.968 1.00 94.81 74 HIS A O 1
ATOM 630 N N . SER A 1 75 ? 11.051 -4.141 -11.727 1.00 94.88 75 SER A N 1
ATOM 631 C CA . SER A 1 75 ? 11.319 -5.257 -12.646 1.00 94.88 75 SER A CA 1
ATOM 632 C C . SER A 1 75 ? 10.096 -6.131 -12.929 1.00 94.88 75 SER A C 1
ATOM 634 O O . SER A 1 75 ? 10.153 -7.3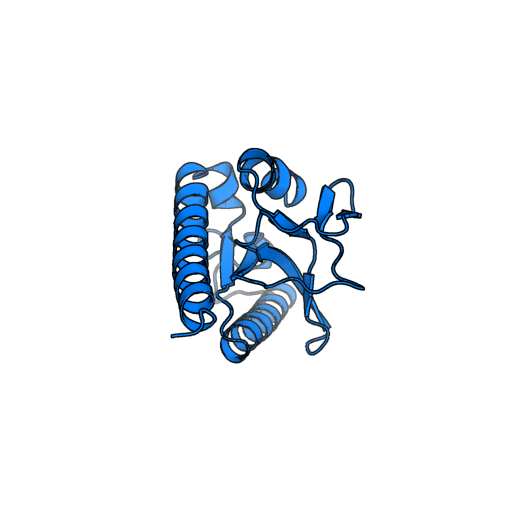52 -12.812 1.00 94.88 75 SER A O 1
ATOM 636 N N . ASP A 1 76 ? 8.994 -5.494 -13.307 1.00 94.56 76 ASP A N 1
ATOM 637 C CA . ASP A 1 76 ? 7.785 -6.158 -13.775 1.00 94.56 76 ASP A CA 1
ATOM 638 C C . ASP A 1 76 ? 8.112 -7.118 -14.934 1.00 94.56 76 ASP A C 1
ATOM 640 O O . ASP A 1 76 ? 8.618 -6.668 -15.972 1.00 94.56 76 ASP A O 1
ATOM 644 N N . PRO A 1 77 ? 7.796 -8.419 -14.802 1.00 92.94 77 PRO A N 1
ATOM 645 C CA . PRO A 1 77 ? 8.148 -9.434 -15.795 1.00 92.94 77 PRO A CA 1
ATOM 646 C C . PRO A 1 77 ? 7.465 -9.222 -17.152 1.00 92.94 77 PRO A C 1
ATOM 648 O O . PRO A 1 77 ? 7.866 -9.823 -18.145 1.00 92.94 77 PRO A O 1
ATOM 651 N N . ARG A 1 78 ? 6.442 -8.359 -17.234 1.00 92.75 78 ARG A N 1
ATOM 652 C CA . ARG A 1 78 ? 5.813 -7.972 -18.507 1.00 92.75 78 ARG A CA 1
ATOM 653 C C . ARG A 1 78 ? 6.730 -7.128 -19.389 1.00 92.75 78 ARG A C 1
ATOM 655 O O . ARG A 1 78 ? 6.516 -7.084 -20.597 1.00 92.75 78 ARG A O 1
ATOM 662 N N . ILE A 1 79 ? 7.698 -6.421 -18.799 1.00 92.12 79 ILE A N 1
ATOM 663 C CA . ILE A 1 79 ? 8.535 -5.446 -19.516 1.00 92.12 79 ILE A CA 1
ATOM 664 C C . ILE A 1 79 ? 10.034 -5.554 -19.222 1.00 92.12 79 ILE A C 1
ATOM 666 O O . ILE A 1 79 ? 10.831 -4.987 -19.968 1.00 92.12 79 ILE A O 1
ATOM 670 N N . VAL A 1 80 ? 10.438 -6.257 -18.163 1.00 91.62 80 VAL A N 1
ATOM 671 C CA . VAL A 1 80 ? 11.844 -6.451 -17.796 1.00 91.62 80 VAL A CA 1
ATOM 672 C C . VAL A 1 80 ? 12.190 -7.936 -17.827 1.00 91.62 80 VAL A C 1
ATOM 674 O O . VAL A 1 80 ? 11.505 -8.761 -17.234 1.00 91.62 80 VAL A O 1
ATOM 677 N N . ASP A 1 81 ? 13.297 -8.253 -18.495 1.00 92.31 81 ASP A N 1
ATOM 678 C CA . ASP A 1 81 ? 13.927 -9.572 -18.466 1.00 92.31 81 ASP A CA 1
ATOM 679 C C . ASP A 1 81 ? 14.653 -9.767 -17.122 1.00 92.31 81 ASP A C 1
ATOM 681 O O . ASP A 1 81 ? 15.624 -9.062 -16.816 1.00 92.31 81 ASP A O 1
ATOM 685 N N . GLU A 1 82 ? 14.173 -10.707 -16.305 1.00 87.06 82 GLU A N 1
ATOM 686 C CA . GLU A 1 82 ? 14.701 -10.959 -14.960 1.00 87.06 82 GLU A CA 1
ATOM 687 C C . GLU A 1 82 ? 16.155 -11.449 -14.947 1.00 87.06 82 GLU A C 1
ATOM 689 O O . GLU A 1 82 ? 16.851 -11.253 -13.947 1.00 87.06 82 GLU A O 1
ATOM 694 N N . ASP A 1 83 ? 16.653 -12.013 -16.049 1.00 90.81 83 ASP A N 1
ATOM 695 C CA . ASP A 1 83 ? 18.044 -12.463 -16.149 1.00 90.81 83 ASP A CA 1
ATOM 696 C C . ASP A 1 83 ? 19.010 -11.300 -16.431 1.00 90.81 83 ASP A C 1
ATOM 698 O O . ASP A 1 83 ? 20.232 -11.434 -16.307 1.00 90.81 83 ASP A O 1
ATOM 702 N N . LYS A 1 84 ? 18.479 -10.120 -16.778 1.00 93.19 84 LYS A N 1
ATOM 703 C CA . LYS A 1 84 ? 19.257 -8.951 -17.222 1.00 93.19 84 LYS A CA 1
ATOM 704 C C . LYS A 1 84 ? 19.001 -7.701 -16.384 1.00 93.19 84 LYS A C 1
ATOM 706 O O . LYS A 1 84 ? 19.070 -6.581 -16.887 1.00 93.19 84 LYS A O 1
ATOM 711 N N . LEU A 1 85 ? 18.763 -7.876 -15.083 1.00 95.19 85 LEU A N 1
ATOM 712 C CA . LEU A 1 85 ? 18.549 -6.745 -14.178 1.00 95.19 85 LEU A CA 1
ATOM 713 C C . LEU A 1 85 ? 19.794 -5.862 -14.044 1.00 95.19 85 LEU A C 1
ATOM 715 O O . LEU A 1 85 ? 20.907 -6.335 -13.770 1.00 95.19 85 LEU A O 1
ATOM 719 N N . ASN A 1 86 ? 19.580 -4.553 -14.145 1.00 95.69 86 ASN A N 1
ATOM 720 C CA . ASN A 1 86 ? 20.605 -3.556 -13.868 1.00 95.69 86 ASN A CA 1
ATOM 721 C C . ASN A 1 86 ? 20.853 -3.409 -12.342 1.00 95.69 86 ASN A C 1
ATOM 723 O O . ASN A 1 86 ? 20.083 -3.930 -11.527 1.00 95.69 86 ASN A O 1
ATOM 727 N N . PRO A 1 87 ? 21.927 -2.718 -11.911 1.00 97.38 87 PRO A N 1
ATOM 728 C CA . PRO A 1 87 ? 22.248 -2.575 -10.487 1.00 97.38 87 PRO A CA 1
ATOM 729 C C . PRO A 1 87 ? 21.133 -1.945 -9.637 1.00 97.38 87 PRO A C 1
ATOM 731 O O . PRO A 1 87 ? 20.901 -2.394 -8.517 1.00 97.38 87 PRO A O 1
ATOM 734 N N . MET A 1 88 ? 20.415 -0.951 -10.170 1.00 96.44 88 MET A N 1
ATOM 735 C CA . MET A 1 88 ? 19.294 -0.298 -9.483 1.00 96.44 88 MET A CA 1
ATOM 736 C C . MET A 1 88 ? 18.138 -1.283 -9.258 1.00 96.44 88 MET A C 1
ATOM 738 O O . MET A 1 88 ? 17.653 -1.410 -8.141 1.00 96.44 88 MET A O 1
ATOM 742 N N . GLN A 1 89 ? 17.746 -2.036 -10.285 1.00 96.88 89 GLN A N 1
ATOM 743 C CA . GLN A 1 89 ? 16.700 -3.060 -10.203 1.00 96.88 89 GLN A CA 1
ATOM 744 C C . GLN A 1 89 ? 17.061 -4.174 -9.212 1.00 96.88 89 GLN A C 1
ATOM 746 O O . GLN A 1 89 ? 16.230 -4.596 -8.410 1.00 96.88 89 GLN A O 1
ATOM 751 N N . LYS A 1 90 ? 18.325 -4.620 -9.210 1.00 96.88 90 LYS A N 1
ATOM 752 C CA . LYS A 1 90 ? 18.833 -5.587 -8.223 1.00 96.88 90 LYS A CA 1
ATOM 753 C C . LYS A 1 90 ? 18.753 -5.037 -6.799 1.00 96.88 90 LYS A C 1
ATOM 755 O O . LYS A 1 90 ? 18.360 -5.766 -5.888 1.00 96.88 90 LYS A O 1
ATOM 760 N N . HIS A 1 91 ? 19.108 -3.766 -6.607 1.00 96.75 91 HIS A N 1
ATOM 761 C CA . HIS A 1 91 ? 18.987 -3.098 -5.314 1.00 96.75 91 HIS A CA 1
ATOM 762 C C . HIS A 1 91 ? 17.525 -2.983 -4.867 1.00 96.75 91 HIS A C 1
ATOM 764 O O . HIS A 1 91 ? 17.217 -3.324 -3.727 1.00 96.75 91 HIS A O 1
ATOM 770 N N . ASN A 1 92 ? 16.616 -2.594 -5.762 1.00 96.50 92 ASN A N 1
ATOM 771 C CA . ASN A 1 92 ? 15.189 -2.506 -5.460 1.00 96.50 92 ASN A CA 1
ATOM 772 C C . ASN A 1 92 ? 14.615 -3.872 -5.076 1.00 96.50 92 ASN A C 1
ATOM 774 O O . ASN A 1 92 ? 14.034 -3.981 -4.004 1.00 96.50 92 ASN A O 1
ATOM 778 N N . LYS A 1 93 ? 14.919 -4.947 -5.822 1.00 95.44 93 LYS A N 1
ATOM 779 C CA . LYS A 1 93 ? 14.532 -6.317 -5.430 1.00 95.44 93 LYS A CA 1
ATOM 780 C C . LYS A 1 93 ? 15.071 -6.722 -4.051 1.00 95.44 93 LYS A C 1
ATOM 782 O O . LYS A 1 93 ? 14.451 -7.519 -3.349 1.00 95.44 93 LYS A O 1
ATOM 787 N N . PHE A 1 94 ? 16.242 -6.226 -3.648 1.00 97.12 94 PHE A N 1
ATOM 788 C CA . PHE A 1 94 ? 16.763 -6.458 -2.300 1.00 97.12 94 PHE A CA 1
ATOM 789 C C . PHE A 1 94 ? 15.968 -5.686 -1.238 1.00 97.12 94 PHE A C 1
ATOM 791 O O . PHE A 1 94 ? 15.620 -6.263 -0.208 1.00 97.12 94 PHE A O 1
ATOM 798 N N . VAL A 1 95 ? 15.649 -4.415 -1.492 1.00 97.06 95 VAL A N 1
ATOM 799 C CA . VAL A 1 95 ? 14.798 -3.605 -0.608 1.00 97.06 95 VAL A CA 1
ATOM 800 C C . VAL A 1 95 ? 13.397 -4.209 -0.494 1.00 97.06 95 VAL A C 1
ATOM 802 O O . VAL A 1 95 ? 12.882 -4.314 0.617 1.00 97.06 95 VAL A O 1
ATOM 805 N N . ASP A 1 96 ? 12.830 -4.695 -1.596 1.00 97.19 96 ASP A N 1
ATOM 806 C CA . ASP A 1 96 ? 11.539 -5.379 -1.629 1.00 97.19 96 ASP A CA 1
ATOM 807 C C . ASP A 1 96 ? 11.527 -6.591 -0.695 1.00 97.19 96 ASP A C 1
ATOM 809 O O . ASP A 1 96 ? 10.658 -6.696 0.166 1.00 97.19 96 ASP A O 1
ATOM 813 N N . LYS A 1 97 ? 12.575 -7.422 -0.736 1.00 97.81 97 LYS A N 1
ATOM 814 C CA . LYS A 1 97 ? 12.730 -8.556 0.192 1.00 97.81 97 LYS A CA 1
ATOM 815 C C . LYS A 1 97 ? 12.836 -8.134 1.657 1.00 97.81 97 LYS A C 1
ATOM 817 O O . LYS A 1 97 ? 12.418 -8.888 2.535 1.00 97.81 97 LYS A O 1
ATOM 822 N N . ILE A 1 98 ? 13.437 -6.979 1.954 1.00 98.25 98 ILE A N 1
ATOM 823 C CA . ILE A 1 98 ? 13.484 -6.450 3.327 1.00 98.25 98 ILE A CA 1
ATOM 824 C C . ILE A 1 98 ? 12.071 -6.086 3.784 1.00 98.25 98 ILE A C 1
ATOM 826 O O . ILE A 1 98 ? 11.681 -6.471 4.886 1.00 98.25 98 ILE A O 1
ATOM 830 N N . LYS A 1 99 ? 11.305 -5.393 2.936 1.00 98.38 99 LYS A N 1
ATOM 831 C CA . LYS A 1 99 ? 9.915 -5.017 3.216 1.00 98.38 99 LYS A CA 1
ATOM 832 C C . LYS A 1 99 ? 9.025 -6.249 3.405 1.00 98.38 99 LYS A C 1
ATOM 834 O O . LYS A 1 99 ? 8.307 -6.323 4.399 1.00 98.38 99 LYS A O 1
ATOM 839 N N . ASP A 1 100 ? 9.154 -7.251 2.535 1.00 98.12 100 ASP A N 1
ATOM 840 C CA . ASP A 1 100 ? 8.403 -8.509 2.630 1.00 98.12 100 ASP A CA 1
ATOM 841 C C . ASP A 1 100 ? 8.667 -9.215 3.970 1.00 98.12 100 ASP A C 1
ATOM 843 O O . ASP A 1 100 ? 7.743 -9.642 4.664 1.00 98.12 100 ASP A O 1
ATOM 847 N N . ARG A 1 101 ? 9.944 -9.303 4.372 1.00 98.19 101 ARG A N 1
ATOM 848 C CA . ARG A 1 101 ? 10.339 -9.899 5.658 1.00 98.19 101 ARG A CA 1
ATOM 849 C C . ARG A 1 101 ? 9.791 -9.116 6.838 1.00 98.19 101 ARG A C 1
ATOM 851 O O . ARG A 1 101 ? 9.312 -9.729 7.785 1.00 98.19 101 ARG A O 1
ATOM 858 N N . TRP A 1 102 ? 9.858 -7.790 6.781 1.00 98.31 102 TRP A N 1
ATOM 859 C CA . TRP A 1 102 ? 9.336 -6.929 7.833 1.00 98.31 102 TRP A CA 1
ATOM 860 C C . TRP A 1 102 ? 7.833 -7.154 8.027 1.00 98.31 102 TRP A C 1
ATOM 862 O O . TRP A 1 102 ? 7.400 -7.508 9.120 1.00 98.31 102 TRP A O 1
ATOM 872 N N . CYS A 1 103 ? 7.052 -7.086 6.948 1.00 98.19 103 CYS A N 1
ATOM 873 C CA . CYS A 1 103 ? 5.622 -7.387 6.967 1.00 98.19 103 CYS A CA 1
ATOM 874 C C . CYS A 1 103 ? 5.331 -8.788 7.530 1.00 98.19 103 CYS A C 1
ATOM 876 O O . CYS A 1 103 ? 4.477 -8.939 8.407 1.00 98.19 103 CYS A O 1
ATOM 878 N N . GLY A 1 104 ? 6.095 -9.798 7.101 1.00 97.81 104 GLY A N 1
ATOM 879 C CA . GLY A 1 104 ? 5.980 -11.165 7.610 1.00 97.81 104 GLY A CA 1
ATOM 880 C C . GLY A 1 104 ? 6.252 -11.286 9.114 1.00 97.81 104 GLY A C 1
ATOM 881 O O . GLY A 1 104 ? 5.488 -11.940 9.819 1.00 97.81 104 GLY A O 1
ATOM 882 N N . MET A 1 105 ? 7.295 -10.626 9.626 1.00 97.44 105 MET A N 1
ATOM 883 C CA . MET A 1 105 ? 7.648 -10.639 11.054 1.00 97.44 105 MET A CA 1
ATOM 884 C C . MET A 1 105 ? 6.610 -9.935 11.932 1.00 97.44 105 MET A C 1
ATOM 886 O O . MET A 1 105 ? 6.391 -10.345 13.069 1.00 97.44 105 MET A O 1
ATOM 890 N N . HIS A 1 106 ? 5.961 -8.896 11.404 1.00 96.31 106 HIS A N 1
ATOM 891 C CA . HIS A 1 106 ? 4.924 -8.139 12.111 1.00 96.31 106 HIS A CA 1
ATOM 892 C C . HIS A 1 106 ? 3.511 -8.706 11.903 1.00 96.31 106 HIS A C 1
ATOM 894 O O . HIS A 1 106 ? 2.544 -8.164 12.437 1.00 96.31 106 HIS A O 1
ATOM 900 N N . CYS A 1 107 ? 3.368 -9.809 11.156 1.00 95.12 107 CYS A N 1
ATOM 901 C CA . CYS A 1 107 ? 2.074 -10.397 10.792 1.00 95.12 107 CYS A CA 1
ATOM 902 C C . CYS A 1 107 ? 1.132 -9.382 10.113 1.00 95.12 107 CYS A C 1
ATOM 904 O O . CYS A 1 107 ? -0.083 -9.374 10.362 1.00 95.12 107 CYS A O 1
ATOM 906 N N . ILE A 1 108 ? 1.708 -8.516 9.274 1.00 96.50 108 ILE A N 1
ATOM 907 C CA . ILE A 1 108 ? 1.008 -7.502 8.486 1.00 96.50 108 ILE A CA 1
ATOM 908 C C . ILE A 1 108 ? 1.034 -7.950 7.019 1.00 96.50 108 ILE A C 1
ATOM 910 O O . ILE A 1 108 ? 2.117 -8.090 6.454 1.00 96.50 108 ILE A O 1
ATOM 914 N N . PRO A 1 109 ? -0.122 -8.176 6.373 1.00 97.88 109 PRO A N 1
ATOM 915 C CA . PRO A 1 109 ? -0.171 -8.455 4.942 1.00 97.88 109 PRO A CA 1
ATOM 916 C C . PRO A 1 109 ? 0.414 -7.298 4.118 1.00 97.88 109 PRO A C 1
ATOM 918 O O . PRO A 1 109 ? 0.169 -6.133 4.429 1.00 97.88 109 PRO A O 1
ATOM 921 N N . LEU A 1 110 ? 1.139 -7.624 3.047 1.00 98.00 110 LEU A N 1
ATOM 922 C CA . LEU A 1 110 ? 1.649 -6.665 2.066 1.00 98.00 110 LEU A CA 1
ATOM 923 C C . LEU A 1 110 ? 0.949 -6.896 0.724 1.00 98.00 110 LEU A C 1
ATOM 925 O O . LEU A 1 110 ? 0.947 -8.017 0.214 1.00 98.00 110 LEU A O 1
ATOM 929 N N . LEU A 1 111 ? 0.340 -5.848 0.174 1.00 97.88 111 LEU A N 1
ATOM 930 C CA . LEU A 1 111 ? -0.290 -5.838 -1.142 1.00 97.88 111 LEU A CA 1
ATOM 931 C C . LEU A 1 111 ? 0.584 -5.032 -2.110 1.00 97.88 111 LEU A C 1
ATOM 933 O O . LEU A 1 111 ? 0.767 -3.832 -1.932 1.00 97.88 111 LEU A O 1
ATOM 937 N N . ARG A 1 112 ? 1.109 -5.684 -3.147 1.00 97.44 112 ARG A N 1
ATOM 938 C CA . ARG A 1 112 ? 1.857 -5.022 -4.225 1.00 97.44 112 ARG A CA 1
ATOM 939 C C . ARG A 1 112 ? 0.962 -4.841 -5.439 1.00 97.44 112 ARG A C 1
ATOM 941 O O . ARG A 1 112 ? 0.369 -5.806 -5.922 1.00 97.44 112 ARG A O 1
ATOM 948 N N . ILE A 1 113 ? 0.860 -3.610 -5.924 1.00 97.12 113 ILE A N 1
ATOM 949 C CA . ILE A 1 113 ? 0.020 -3.241 -7.061 1.00 97.12 113 ILE A CA 1
ATOM 950 C C . ILE A 1 113 ? 0.915 -2.635 -8.127 1.00 97.12 113 ILE A C 1
ATOM 952 O O . ILE A 1 113 ? 1.530 -1.597 -7.918 1.00 97.12 113 ILE A O 1
ATOM 956 N N . TRP A 1 114 ? 0.950 -3.244 -9.305 1.00 96.81 114 TRP A N 1
ATOM 957 C CA . TRP A 1 114 ? 1.705 -2.676 -10.410 1.00 96.81 114 TRP A CA 1
ATOM 958 C C . TRP A 1 114 ? 1.022 -1.441 -10.988 1.00 96.81 114 TRP A C 1
ATOM 960 O O . TRP A 1 114 ? -0.186 -1.436 -11.240 1.00 96.81 114 TRP A O 1
ATOM 970 N N . GLU A 1 115 ? 1.826 -0.444 -11.350 1.00 95.12 115 GLU A N 1
ATOM 971 C CA . GLU A 1 115 ? 1.383 0.742 -12.087 1.00 95.12 115 GLU A CA 1
ATOM 972 C C . GLU A 1 115 ? 0.551 0.412 -13.338 1.00 95.12 115 GLU A C 1
ATOM 974 O O . GLU A 1 115 ? -0.414 1.108 -13.670 1.00 95.12 115 GLU A O 1
ATOM 979 N N . TYR A 1 116 ? 0.916 -0.668 -14.035 1.00 95.19 116 TYR A N 1
ATOM 980 C CA . TYR A 1 116 ? 0.185 -1.150 -15.200 1.00 95.19 116 TYR A CA 1
ATOM 981 C C . TYR A 1 116 ? -1.268 -1.497 -14.856 1.00 95.19 116 TYR A C 1
ATOM 983 O O . TYR A 1 116 ? -2.179 -1.102 -15.583 1.00 95.19 116 TYR A O 1
ATOM 991 N N . ASP A 1 117 ? -1.496 -2.209 -13.751 1.00 95.88 117 ASP A N 1
ATOM 992 C CA . ASP A 1 117 ? -2.821 -2.692 -13.360 1.00 95.88 117 ASP A CA 1
ATOM 993 C C . ASP A 1 117 ? -3.726 -1.555 -12.879 1.00 95.88 117 ASP A C 1
ATOM 995 O O . ASP A 1 117 ? -4.923 -1.580 -13.149 1.00 95.88 117 AS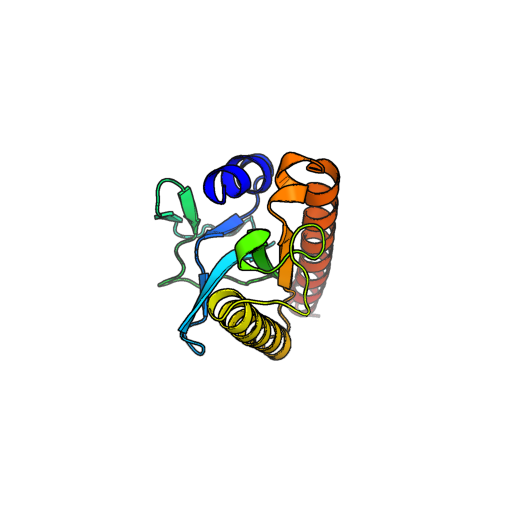P A O 1
ATOM 999 N N . ILE A 1 118 ? -3.158 -0.504 -12.284 1.00 95.62 118 ILE A N 1
ATOM 1000 C CA . ILE A 1 118 ? -3.899 0.717 -11.933 1.00 95.62 118 ILE A CA 1
ATOM 1001 C C . ILE A 1 118 ? -4.525 1.351 -13.183 1.00 95.62 118 ILE A C 1
ATOM 1003 O O . ILE A 1 118 ? -5.685 1.758 -13.161 1.00 95.62 118 ILE A O 1
ATOM 1007 N N . ARG A 1 119 ? -3.770 1.416 -14.289 1.00 94.25 119 ARG A N 1
ATOM 1008 C CA . ARG A 1 119 ? -4.216 2.066 -15.534 1.00 94.25 119 ARG A CA 1
ATOM 1009 C C . ARG A 1 119 ? -5.110 1.175 -16.390 1.00 94.25 119 ARG A C 1
ATOM 1011 O O . ARG A 1 119 ? -6.061 1.669 -16.987 1.00 94.25 119 ARG A O 1
ATOM 1018 N N . HIS A 1 120 ? -4.799 -0.116 -16.472 1.00 95.94 120 HIS A N 1
ATOM 1019 C CA . HIS A 1 120 ? -5.426 -1.018 -17.443 1.00 95.94 120 HIS A CA 1
ATOM 1020 C C . HIS A 1 120 ? -6.434 -1.980 -16.811 1.00 95.94 120 HIS A C 1
ATOM 1022 O O . HIS A 1 120 ? -7.354 -2.425 -17.489 1.00 95.94 120 HIS A O 1
ATOM 1028 N N . ASN A 1 121 ? -6.302 -2.273 -15.514 1.00 96.44 121 ASN A N 1
ATOM 1029 C CA . ASN A 1 121 ? -7.127 -3.241 -14.791 1.00 96.44 121 ASN A CA 1
ATOM 1030 C C . ASN A 1 121 ? -7.700 -2.670 -13.471 1.00 96.44 121 ASN A C 1
ATOM 1032 O O . ASN A 1 121 ? -7.654 -3.351 -12.443 1.00 96.44 121 ASN A O 1
ATOM 1036 N N . PRO A 1 122 ? -8.291 -1.456 -13.450 1.00 96.62 122 PRO A N 1
ATOM 1037 C CA . PRO A 1 122 ? -8.690 -0.793 -12.203 1.00 96.62 122 PRO A CA 1
ATOM 1038 C C . PRO A 1 122 ? -9.730 -1.586 -11.397 1.00 96.62 122 PRO A C 1
ATOM 1040 O O . PRO A 1 122 ? -9.714 -1.562 -10.170 1.00 96.62 122 PRO A O 1
ATOM 1043 N N . LYS A 1 123 ? -10.612 -2.345 -12.063 1.00 96.75 123 LYS A N 1
ATOM 1044 C CA . LYS A 1 123 ? -11.575 -3.225 -11.378 1.00 96.75 123 LYS A CA 1
ATOM 1045 C C . LYS A 1 123 ? -10.878 -4.320 -10.572 1.00 96.75 123 LYS A C 1
ATOM 1047 O O . LYS A 1 123 ? -11.219 -4.519 -9.416 1.00 96.75 123 LYS A O 1
ATOM 1052 N N . LYS A 1 124 ? -9.860 -4.958 -11.158 1.00 96.19 124 LYS A N 1
ATOM 1053 C CA . LYS A 1 124 ? -9.049 -5.974 -10.479 1.00 96.19 124 LYS A CA 1
ATOM 1054 C C . LYS A 1 124 ? -8.352 -5.383 -9.254 1.00 96.19 124 LYS A C 1
ATOM 1056 O O . LYS A 1 124 ? -8.349 -5.992 -8.196 1.00 96.19 124 LYS A O 1
ATOM 1061 N N . VAL A 1 125 ? -7.800 -4.176 -9.384 1.00 97.12 125 VAL A N 1
ATOM 1062 C CA . VAL A 1 125 ? -7.156 -3.478 -8.260 1.00 97.12 125 VAL A CA 1
ATOM 1063 C C . VAL A 1 125 ? -8.150 -3.214 -7.123 1.00 97.12 125 VAL A C 1
ATOM 1065 O O . VAL A 1 125 ? -7.824 -3.445 -5.962 1.00 97.12 125 VAL A O 1
ATOM 1068 N N . LEU A 1 126 ? -9.376 -2.787 -7.441 1.00 96.50 126 LEU A N 1
ATOM 1069 C CA . LEU A 1 126 ? -10.433 -2.600 -6.440 1.00 96.50 126 LEU A CA 1
ATOM 1070 C C . LEU A 1 126 ? -10.867 -3.914 -5.780 1.00 96.50 126 LEU A C 1
ATOM 1072 O O . LEU A 1 126 ? -11.096 -3.934 -4.572 1.00 96.50 126 LEU A O 1
ATOM 1076 N N . GLU A 1 127 ? -10.974 -5.001 -6.544 1.00 96.69 127 GLU A N 1
ATOM 1077 C CA . GLU A 1 127 ? -11.295 -6.329 -6.007 1.00 96.69 127 GLU A CA 1
ATOM 1078 C C . GLU A 1 127 ? -10.226 -6.804 -5.014 1.00 96.69 127 GLU A C 1
ATOM 1080 O O . GLU A 1 127 ? -10.562 -7.212 -3.901 1.00 96.69 127 GLU A O 1
ATOM 1085 N N . GLU A 1 128 ? -8.943 -6.670 -5.361 1.00 96.44 128 GLU A N 1
ATOM 1086 C CA . GLU A 1 128 ? -7.829 -6.996 -4.460 1.00 96.44 128 GLU A CA 1
ATOM 1087 C C . GLU A 1 128 ? -7.858 -6.140 -3.185 1.00 96.44 128 GLU A C 1
ATOM 1089 O O . GLU A 1 128 ? -7.796 -6.674 -2.075 1.00 96.44 128 GLU A O 1
ATOM 1094 N N . LEU A 1 129 ? -8.043 -4.821 -3.312 1.00 96.69 129 LEU A N 1
ATOM 1095 C CA . LEU A 1 129 ? -8.183 -3.930 -2.154 1.00 96.69 129 LEU A CA 1
ATOM 1096 C C . LEU A 1 129 ? -9.343 -4.353 -1.246 1.00 96.69 129 LEU A C 1
ATOM 1098 O O . LEU A 1 129 ? -9.181 -4.442 -0.027 1.00 96.69 129 LEU A O 1
ATOM 1102 N N . SER A 1 130 ? -10.503 -4.656 -1.832 1.00 95.94 130 SER A N 1
ATOM 1103 C CA . SER A 1 130 ? -11.680 -5.098 -1.084 1.00 95.94 130 SER A CA 1
ATOM 1104 C C . SER A 1 130 ? -11.415 -6.402 -0.331 1.00 95.94 130 SER A C 1
ATOM 1106 O O . SER A 1 130 ? -11.798 -6.529 0.833 1.00 95.94 130 SER A O 1
ATOM 1108 N N . ASN A 1 131 ? -10.707 -7.356 -0.940 1.00 96.75 131 ASN A N 1
ATOM 1109 C CA . ASN A 1 131 ? -10.343 -8.612 -0.285 1.00 96.75 131 ASN A CA 1
ATOM 1110 C C . ASN A 1 131 ? -9.503 -8.377 0.977 1.00 96.75 131 ASN A C 1
ATOM 1112 O O . ASN A 1 131 ? -9.816 -8.936 2.032 1.00 96.75 131 ASN A O 1
ATOM 1116 N N . TYR A 1 132 ? -8.486 -7.516 0.902 1.00 96.81 132 TYR A N 1
ATOM 1117 C CA . TYR A 1 132 ? -7.636 -7.191 2.050 1.00 96.81 132 TYR A CA 1
ATOM 1118 C C . TYR A 1 132 ? -8.403 -6.449 3.152 1.00 96.81 132 TYR A C 1
ATOM 1120 O O . TYR A 1 132 ? -8.259 -6.786 4.331 1.00 96.81 132 TYR A O 1
ATOM 1128 N N . ILE A 1 133 ? -9.281 -5.509 2.786 1.00 95.88 133 ILE A N 1
ATOM 1129 C CA . ILE A 1 133 ? -10.166 -4.819 3.739 1.00 95.88 133 ILE A CA 1
ATOM 1130 C C . ILE A 1 133 ? -11.075 -5.826 4.447 1.00 95.88 133 ILE A C 1
ATOM 1132 O O . ILE A 1 133 ? -11.136 -5.844 5.674 1.00 95.88 133 ILE A O 1
ATOM 1136 N N . ASN A 1 134 ? -11.712 -6.731 3.701 1.00 95.12 134 ASN A N 1
ATOM 1137 C CA . ASN A 1 134 ? -12.591 -7.757 4.260 1.00 95.12 134 ASN A CA 1
ATOM 1138 C C . ASN A 1 134 ? -11.854 -8.696 5.230 1.00 95.12 134 ASN A C 1
ATOM 1140 O O . ASN A 1 134 ? -12.422 -9.119 6.241 1.00 95.12 134 ASN A O 1
ATOM 1144 N N . ILE A 1 135 ? -10.597 -9.045 4.939 1.00 93.06 135 ILE A N 1
ATOM 1145 C CA . ILE A 1 135 ? -9.751 -9.833 5.847 1.00 93.06 135 ILE A CA 1
ATOM 1146 C C . ILE A 1 135 ? -9.459 -9.040 7.127 1.00 93.06 135 ILE A C 1
ATOM 1148 O O . ILE A 1 135 ? -9.628 -9.576 8.228 1.00 93.06 135 ILE A O 1
ATOM 1152 N N . GLY A 1 136 ? -9.072 -7.769 6.994 1.00 91.56 136 GLY A N 1
ATOM 1153 C CA . GLY A 1 136 ? -8.832 -6.873 8.125 1.00 91.56 136 GLY A CA 1
ATOM 1154 C C . GLY A 1 136 ? -10.066 -6.717 9.016 1.00 91.56 136 GLY A C 1
ATOM 1155 O O . GLY A 1 136 ? -9.977 -6.886 10.231 1.00 91.56 136 GLY A O 1
ATOM 1156 N N . ASP A 1 137 ? -11.239 -6.500 8.422 1.00 93.00 137 ASP A N 1
ATOM 1157 C CA . ASP A 1 137 ? -12.503 -6.343 9.146 1.00 93.00 137 ASP A CA 1
ATOM 1158 C C . ASP A 1 137 ? -12.914 -7.609 9.900 1.00 93.00 137 ASP A C 1
ATOM 1160 O O . ASP A 1 137 ? -13.383 -7.543 11.040 1.00 93.00 137 ASP A O 1
ATOM 1164 N N . LYS A 1 138 ? -12.716 -8.789 9.298 1.00 93.00 138 LYS A N 1
ATOM 1165 C CA . LYS A 1 138 ? -12.941 -10.066 9.991 1.00 93.00 138 LYS A CA 1
ATOM 1166 C C . LYS A 1 138 ? -12.049 -10.179 11.226 1.00 93.00 138 LYS A C 1
ATOM 1168 O O . LYS A 1 138 ? -12.546 -10.538 12.293 1.00 93.00 138 LYS A O 1
ATOM 1173 N N . ARG A 1 139 ? -10.759 -9.843 11.100 1.00 89.88 139 ARG A N 1
ATOM 1174 C CA . ARG A 1 139 ? -9.805 -9.850 12.220 1.00 89.88 139 ARG A CA 1
ATOM 1175 C C . ARG A 1 139 ? -10.222 -8.864 13.311 1.00 89.88 139 ARG A C 1
ATOM 1177 O O . ARG A 1 139 ? -10.316 -9.261 14.470 1.00 89.88 139 ARG A O 1
ATOM 1184 N N . ARG A 1 140 ? -10.579 -7.632 12.937 1.00 92.25 140 ARG A N 1
ATOM 1185 C CA . ARG A 1 140 ? -11.079 -6.607 13.862 1.00 92.25 140 ARG A CA 1
ATOM 1186 C C . ARG A 1 140 ? -12.273 -7.102 14.680 1.00 92.25 140 ARG A C 1
ATOM 1188 O O . ARG A 1 140 ? -12.245 -7.014 15.904 1.00 92.25 140 ARG A O 1
ATOM 1195 N N . ARG A 1 141 ? -13.293 -7.674 14.029 1.00 92.00 141 ARG A N 1
ATOM 1196 C CA . ARG A 1 141 ? -14.494 -8.200 14.710 1.00 92.00 141 ARG A CA 1
ATOM 1197 C C . ARG A 1 141 ? -14.164 -9.316 15.704 1.00 92.00 141 ARG A C 1
ATOM 1199 O O . ARG A 1 141 ? -14.781 -9.399 16.765 1.00 92.00 141 ARG A O 1
ATOM 1206 N N . ILE A 1 142 ? -13.206 -10.183 15.368 1.00 90.81 142 ILE A N 1
ATOM 1207 C CA . ILE A 1 142 ? -12.729 -11.238 16.276 1.00 90.81 142 ILE A CA 1
ATOM 1208 C C . ILE A 1 142 ? -12.068 -10.612 17.510 1.00 90.81 142 ILE A C 1
ATOM 1210 O O . ILE A 1 142 ? -12.389 -10.998 18.635 1.00 90.81 142 ILE A O 1
ATOM 1214 N N . ASP A 1 143 ? -11.189 -9.631 17.312 1.00 87.94 143 ASP A N 1
ATOM 1215 C CA . ASP A 1 143 ? -10.467 -8.968 18.401 1.00 87.94 143 ASP A CA 1
ATOM 1216 C C . ASP A 1 143 ? -11.397 -8.147 19.308 1.00 87.94 143 ASP A C 1
ATOM 1218 O O . ASP A 1 143 ? -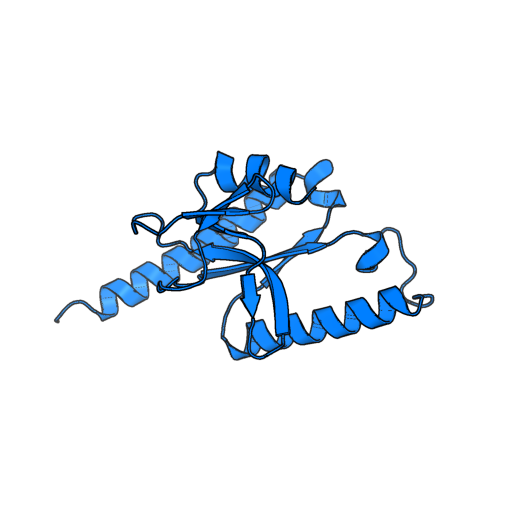11.238 -8.157 20.528 1.00 87.94 143 ASP A O 1
ATOM 1222 N N . GLU A 1 144 ? -12.408 -7.483 18.746 1.00 89.06 144 GLU A N 1
ATOM 1223 C CA . GLU A 1 144 ? -13.447 -6.780 19.511 1.00 89.06 144 GLU A CA 1
ATOM 1224 C C . GLU A 1 144 ? -14.289 -7.738 20.357 1.00 89.06 144 GLU A C 1
ATOM 1226 O O . GLU A 1 144 ? -14.573 -7.450 21.519 1.00 89.06 144 GLU A O 1
ATOM 1231 N N . ASN A 1 145 ? -14.662 -8.900 19.813 1.00 89.88 145 ASN A N 1
ATOM 1232 C CA . ASN A 1 145 ? -15.425 -9.895 20.563 1.00 89.88 145 ASN A CA 1
ATOM 1233 C C . ASN A 1 145 ? -14.621 -10.491 21.724 1.00 89.88 145 ASN A C 1
ATOM 1235 O O . ASN A 1 145 ? -15.188 -10.693 22.791 1.00 89.88 145 ASN A O 1
ATOM 1239 N N . ARG A 1 146 ? -13.310 -10.705 21.554 1.00 88.81 146 ARG A N 1
ATOM 1240 C CA . ARG A 1 146 ? -12.415 -11.186 22.625 1.00 88.81 146 ARG A CA 1
ATOM 1241 C C . ARG A 1 146 ? -12.266 -10.207 23.791 1.00 88.81 146 ARG A C 1
ATOM 1243 O O . ARG A 1 146 ? -11.921 -10.627 24.888 1.00 88.81 146 ARG A O 1
ATOM 1250 N N . LYS A 1 147 ? -12.477 -8.910 23.554 1.00 86.56 147 LYS A N 1
ATOM 1251 C CA . LYS A 1 147 ? -12.375 -7.859 24.580 1.00 86.56 147 LYS A CA 1
ATOM 1252 C C . LYS A 1 147 ? -13.652 -7.696 25.405 1.00 86.56 147 LYS A C 1
ATOM 1254 O O . LYS A 1 147 ? -13.631 -6.972 26.398 1.00 86.56 147 LYS A O 1
ATOM 1259 N N . LYS A 1 148 ? -14.766 -8.313 24.996 1.00 84.44 148 LYS A N 1
ATOM 1260 C CA . LYS A 1 148 ? -16.019 -8.239 25.749 1.00 84.44 148 LYS A CA 1
ATOM 1261 C C . LYS A 1 148 ? -15.883 -9.069 27.032 1.00 84.44 148 LYS A C 1
ATOM 1263 O O . LYS A 1 148 ? -15.417 -10.203 26.949 1.00 84.44 148 LYS A O 1
ATOM 1268 N N . PRO A 1 149 ? -16.272 -8.536 28.201 1.00 77.69 149 PRO A N 1
ATOM 1269 C CA . PRO A 1 149 ? -16.355 -9.345 29.409 1.00 77.69 149 PRO A CA 1
ATOM 1270 C C . PRO A 1 149 ? -17.395 -10.452 29.191 1.00 77.69 149 PRO A C 1
ATOM 1272 O O . PRO A 1 149 ? -18.505 -10.172 28.728 1.00 77.69 149 PRO A O 1
ATOM 1275 N N . HIS A 1 150 ? -16.994 -11.694 29.460 1.00 66.94 150 HIS A N 1
ATOM 1276 C CA . HIS A 1 150 ? -17.844 -12.883 29.412 1.00 66.94 150 HIS A CA 1
ATOM 1277 C C . HIS A 1 150 ? -18.390 -13.207 30.799 1.00 66.94 150 HIS A C 1
ATOM 1279 O O . HIS A 1 150 ? -17.616 -13.061 31.773 1.00 66.94 150 HIS A O 1
#

Radius of gyration: 16.42 Å; chains: 1; bounding box: 40×30×49 Å

Sequence (150 aa):
MERDFARDFLDKNGIVYIYQYEAKDIKRYFDYAITVYSEVNYLTEIKDGIKCVKQEGQYFPVSFMIEVDGGYYHSDPRIVDEDKLNPMQKHNKFVDKIKDRWCGMHCIPLLRIWEYDIRHNPKKVLEELSNYINIGDKRRRIDENRKKPH

Secondary structure (DSSP, 8-state):
-HHHHIIIIIGGGT-EEEEEEEETTTTEEEEEEEES-TTS---EEEETTEEEE--TTS-----EEEEEE-TTTTT-TTTS-GGG--HHHHHHHHHHHHHHHHHHHTT--EEEEEHHHHHH-HHHHHHHHHHHHHHHHHHHHHHHHHTS--

Foldseek 3Di:
DLVCCCVVQQVVVLWAWDAQPAPPVVRHTFRIFTALVSVDPADWDQDPNDIHGDPPPDDDPGLATEHADECLQCVPVVPHDPVDDDPSNVVNVVVVVVVVVVCVVVVHHYHYHYPVCVVPPVVVVNVVVVVSSVVSVVVVVVVVVVPDDD